Protein AF-A0A957ALB0-F1 (afdb_monomer_lite)

Structure (mmCIF, N/CA/C/O backbone):
data_AF-A0A957ALB0-F1
#
_entry.id   AF-A0A957ALB0-F1
#
loop_
_atom_site.group_PDB
_atom_site.id
_atom_site.type_symbol
_atom_site.label_atom_id
_atom_site.label_alt_id
_atom_site.label_comp_id
_atom_site.label_asym_id
_atom_site.label_entity_id
_atom_site.label_seq_id
_atom_site.pdbx_PDB_ins_code
_atom_site.Cartn_x
_atom_site.Cartn_y
_atom_site.Cartn_z
_atom_site.occupancy
_atom_site.B_iso_or_equiv
_atom_site.auth_seq_id
_atom_site.auth_comp_id
_atom_site.auth_asym_id
_atom_site.auth_atom_id
_atom_site.pdbx_PDB_model_num
ATOM 1 N N . MET A 1 1 ? -56.393 13.298 24.837 1.00 42.34 1 MET A N 1
ATOM 2 C CA . MET A 1 1 ? -56.136 13.018 23.412 1.00 42.34 1 MET A CA 1
ATOM 3 C C . MET A 1 1 ? -55.133 14.026 22.905 1.00 42.34 1 MET A C 1
ATOM 5 O O . MET A 1 1 ? -55.468 15.196 22.856 1.00 42.34 1 MET A O 1
ATOM 9 N N . ASP A 1 2 ? -53.928 13.692 22.503 1.00 39.00 2 ASP A N 1
ATOM 10 C CA . ASP A 1 2 ? -53.003 12.619 22.858 1.00 39.00 2 ASP A CA 1
ATOM 11 C C . ASP A 1 2 ? -51.666 13.139 22.312 1.00 39.00 2 ASP A C 1
ATOM 13 O O . ASP A 1 2 ? -51.630 13.717 21.221 1.00 39.00 2 ASP A O 1
ATOM 17 N N . GLU A 1 3 ? -50.595 13.026 23.089 1.00 45.28 3 GLU A N 1
ATOM 18 C CA . GLU A 1 3 ? -49.242 13.269 22.596 1.00 45.28 3 GLU A CA 1
ATOM 19 C C . GLU A 1 3 ? -48.867 12.173 21.594 1.00 45.28 3 GLU A C 1
ATOM 21 O O . GLU A 1 3 ? -49.224 11.018 21.796 1.00 45.28 3 GLU A O 1
ATOM 26 N N . LEU A 1 4 ? -48.065 12.508 20.579 1.00 43.94 4 LEU A N 1
ATOM 27 C CA . LEU A 1 4 ? -46.963 11.653 20.125 1.00 43.94 4 LEU A CA 1
ATOM 28 C C . LEU A 1 4 ? -46.004 12.454 19.237 1.00 43.94 4 LEU A C 1
ATOM 30 O O . LEU A 1 4 ? -46.279 12.782 18.084 1.00 43.94 4 LEU A O 1
ATOM 34 N N . LYS A 1 5 ? -44.839 12.755 19.818 1.00 46.06 5 LYS A N 1
ATOM 35 C CA . LYS A 1 5 ? -43.603 13.072 19.102 1.00 46.06 5 LYS A CA 1
ATOM 36 C C . LYS A 1 5 ? -43.181 11.864 18.263 1.00 46.06 5 LYS A C 1
ATOM 38 O O . LYS A 1 5 ? -43.152 10.750 18.775 1.00 46.06 5 LYS A O 1
ATOM 43 N N . ALA A 1 6 ? -42.686 12.122 17.058 1.00 42.22 6 ALA A N 1
ATOM 44 C CA . ALA A 1 6 ? -41.690 11.272 16.417 1.00 42.22 6 ALA A CA 1
ATOM 45 C C . ALA A 1 6 ? -40.519 12.153 15.960 1.00 42.22 6 ALA A C 1
ATOM 47 O O . ALA A 1 6 ? -40.535 12.767 14.898 1.00 42.22 6 ALA A O 1
ATOM 48 N N . VAL A 1 7 ? -39.516 12.240 16.835 1.00 49.75 7 VAL A N 1
ATOM 49 C CA . VAL A 1 7 ? -38.121 12.523 16.483 1.00 49.75 7 VAL A CA 1
ATOM 50 C C . VAL A 1 7 ? -37.569 11.254 15.828 1.00 49.75 7 VAL A C 1
ATOM 52 O O . VAL A 1 7 ? -37.743 10.172 16.383 1.00 49.75 7 VAL A O 1
ATOM 55 N N . GLY A 1 8 ? -36.907 11.375 14.674 1.00 37.16 8 GLY A N 1
ATOM 56 C CA . GLY A 1 8 ? -36.382 10.224 13.935 1.00 37.16 8 GLY A CA 1
ATOM 57 C C . GLY A 1 8 ? -35.323 10.578 12.890 1.00 37.16 8 GLY A C 1
ATOM 58 O O . GLY A 1 8 ? -35.598 10.497 11.705 1.00 37.16 8 GLY A O 1
ATOM 59 N N . ASN A 1 9 ? -34.144 10.965 13.385 1.00 47.25 9 ASN A N 1
ATOM 60 C CA . ASN A 1 9 ? -32.780 10.752 12.869 1.00 47.25 9 ASN A CA 1
ATOM 61 C C . ASN A 1 9 ? -32.376 11.136 11.412 1.00 47.25 9 ASN A C 1
ATOM 63 O O . ASN A 1 9 ? -32.886 10.545 10.465 1.00 47.25 9 ASN A O 1
ATOM 67 N N . PRO A 1 10 ? -31.351 11.999 11.210 1.00 45.69 10 PRO A N 1
ATOM 68 C CA . PRO A 1 10 ? -30.735 12.255 9.899 1.00 45.69 10 PRO A CA 1
ATOM 69 C C . PRO A 1 10 ? -29.673 11.221 9.450 1.00 45.69 10 PRO A C 1
ATOM 71 O O . PRO A 1 10 ? -29.000 11.451 8.447 1.00 45.69 10 PRO A O 1
ATOM 74 N N . ASP A 1 11 ? -29.520 10.078 10.126 1.00 49.69 11 ASP A N 1
ATOM 75 C CA . ASP A 1 11 ? -28.492 9.085 9.781 1.00 49.69 11 ASP A CA 1
ATOM 76 C C . ASP A 1 11 ? -29.065 7.846 9.076 1.00 49.69 11 ASP A C 1
ATOM 78 O O . ASP A 1 11 ? -29.641 6.953 9.699 1.00 49.69 11 ASP A O 1
ATOM 82 N N . GLY A 1 12 ? -28.836 7.750 7.769 1.00 43.31 12 GLY A N 1
ATOM 83 C CA . GLY A 1 12 ? -29.059 6.540 6.974 1.00 43.31 12 GLY A CA 1
ATOM 84 C C . GLY A 1 12 ? -28.871 6.883 5.502 1.00 43.31 12 GLY A C 1
ATOM 85 O O . GLY A 1 12 ? -29.742 7.484 4.895 1.00 43.31 12 GLY A O 1
ATOM 86 N N . VAL A 1 13 ? -27.722 6.635 4.876 1.00 43.72 13 VAL A N 1
ATOM 87 C CA . VAL A 1 13 ? -27.075 5.332 4.717 1.00 43.72 13 VAL A CA 1
ATOM 88 C C . VAL A 1 13 ? -25.554 5.541 4.712 1.00 43.72 13 VAL A C 1
ATOM 90 O O . VAL A 1 13 ? -24.995 5.986 3.713 1.00 43.72 13 VAL A O 1
ATOM 93 N N . ARG A 1 14 ? -24.841 5.184 5.790 1.00 48.53 14 ARG A N 1
ATOM 94 C CA . ARG A 1 14 ? -23.426 4.810 5.626 1.00 48.53 14 ARG A CA 1
ATOM 95 C C . ARG A 1 14 ? -23.449 3.485 4.880 1.00 48.53 14 ARG A C 1
ATOM 97 O O . ARG A 1 14 ? -23.835 2.473 5.462 1.00 48.53 14 ARG A O 1
ATOM 104 N N . ALA A 1 15 ? -23.131 3.511 3.586 1.00 51.81 15 ALA A N 1
ATOM 105 C CA . ALA A 1 15 ? -22.954 2.305 2.792 1.00 51.81 15 ALA A CA 1
ATOM 106 C C . ALA A 1 15 ? -22.079 1.340 3.600 1.00 51.81 15 ALA A C 1
ATOM 108 O O . ALA A 1 15 ? -20.995 1.721 4.041 1.00 51.81 15 ALA A O 1
ATOM 109 N N . ALA A 1 16 ? -22.579 0.137 3.887 1.00 55.31 16 ALA A N 1
ATOM 110 C CA . ALA A 1 16 ? -21.802 -0.860 4.608 1.00 55.31 16 ALA A CA 1
ATOM 111 C C . ALA A 1 16 ? -20.496 -1.077 3.828 1.00 55.31 16 ALA A C 1
ATOM 113 O O . ALA A 1 16 ? -20.543 -1.566 2.698 1.00 55.31 16 ALA A O 1
ATOM 114 N N . SER A 1 17 ? -19.353 -0.649 4.381 1.00 62.31 17 SER A N 1
ATOM 115 C CA . SER A 1 17 ? -18.070 -0.756 3.683 1.00 62.31 17 SER A CA 1
ATOM 116 C C . SER A 1 17 ? -17.847 -2.224 3.338 1.00 62.31 17 SER A C 1
ATOM 118 O O . SER A 1 17 ? -17.869 -3.088 4.223 1.00 62.31 17 SER A O 1
ATOM 120 N N . ARG A 1 18 ? -17.682 -2.532 2.053 1.00 84.00 18 ARG A N 1
ATOM 121 C CA . ARG A 1 18 ? -17.557 -3.911 1.590 1.00 84.00 18 ARG A CA 1
ATOM 122 C C . ARG A 1 18 ? -16.214 -4.472 2.051 1.00 84.00 18 ARG A C 1
ATOM 124 O O . ARG A 1 18 ? -15.179 -4.142 1.493 1.00 84.00 18 ARG A O 1
ATOM 131 N N . VAL A 1 19 ? -16.222 -5.342 3.055 1.00 93.12 19 VAL A N 1
ATOM 132 C CA . VAL A 1 19 ? -14.996 -6.009 3.513 1.00 93.12 19 VAL A CA 1
ATOM 133 C C . VAL A 1 19 ? -14.659 -7.161 2.567 1.00 93.12 19 VAL A C 1
ATOM 135 O O . VAL A 1 19 ? -15.491 -8.039 2.328 1.00 93.12 19 VAL A O 1
ATOM 138 N N . ARG A 1 20 ? -13.433 -7.181 2.034 1.00 95.50 20 ARG A N 1
ATOM 139 C CA . ARG A 1 20 ? -12.923 -8.247 1.154 1.00 95.50 20 ARG A CA 1
ATOM 140 C C . ARG A 1 20 ? -11.640 -8.831 1.726 1.00 95.50 20 ARG A C 1
ATOM 142 O O . ARG A 1 20 ? -10.770 -8.093 2.165 1.00 95.50 20 ARG A O 1
ATOM 149 N N . MET A 1 21 ? -11.492 -10.152 1.698 1.00 97.12 21 MET A N 1
ATOM 150 C CA . MET A 1 21 ? -10.221 -10.808 2.009 1.00 97.12 21 MET A CA 1
ATOM 151 C C . MET A 1 21 ? -9.562 -11.251 0.709 1.00 97.12 21 MET A C 1
ATOM 153 O O . MET A 1 21 ? -10.128 -12.049 -0.033 1.00 97.12 21 MET A O 1
ATOM 157 N N . LEU A 1 22 ? -8.382 -10.710 0.432 1.00 98.06 22 LEU A N 1
ATOM 158 C CA . LEU A 1 22 ? -7.646 -10.912 -0.808 1.00 98.06 22 LEU A CA 1
ATOM 159 C C . LEU A 1 22 ? -6.270 -11.532 -0.525 1.00 98.06 22 LEU A C 1
ATOM 161 O O . LEU A 1 22 ? -5.662 -11.224 0.500 1.00 98.06 22 LEU A O 1
ATOM 165 N N . PRO A 1 23 ? -5.741 -12.404 -1.396 1.00 98.25 23 PRO A N 1
ATOM 166 C CA . PRO A 1 23 ? -4.360 -12.875 -1.283 1.00 98.25 23 PRO A CA 1
ATOM 167 C C . PRO A 1 23 ? -3.371 -11.742 -1.578 1.00 98.25 23 PRO A C 1
ATOM 169 O O . PRO A 1 23 ? -3.587 -10.972 -2.507 1.00 98.25 23 PRO A O 1
ATOM 172 N N . PHE A 1 24 ? -2.244 -11.666 -0.865 1.00 98.44 24 PHE A N 1
ATOM 173 C CA . PHE A 1 24 ? -1.239 -10.631 -1.135 1.00 98.44 24 PHE A CA 1
ATOM 174 C C . PHE A 1 24 ? -0.449 -10.930 -2.422 1.00 98.44 24 PHE A C 1
ATOM 176 O O . PHE A 1 24 ? 0.518 -11.693 -2.413 1.00 98.44 24 PHE A O 1
ATOM 183 N N . ARG A 1 25 ? -0.893 -10.352 -3.544 1.00 97.62 25 ARG A N 1
ATOM 184 C CA . ARG A 1 25 ? -0.356 -10.575 -4.896 1.00 97.62 25 ARG A CA 1
ATOM 185 C C . ARG A 1 25 ? -0.132 -9.274 -5.669 1.00 97.62 25 ARG A C 1
ATOM 187 O O . ARG A 1 25 ? -0.734 -8.250 -5.363 1.00 97.62 25 ARG A O 1
ATOM 194 N N . GLU A 1 26 ? 0.722 -9.357 -6.689 1.00 97.62 26 GLU A N 1
ATOM 195 C CA . GLU A 1 26 ? 1.086 -8.246 -7.581 1.00 97.62 26 GLU A CA 1
ATOM 196 C C . GLU A 1 26 ? -0.106 -7.704 -8.382 1.00 97.62 26 GLU A C 1
ATOM 198 O O . GLU A 1 26 ? -0.274 -6.494 -8.476 1.00 97.62 26 GLU A O 1
ATOM 203 N N . ASP A 1 27 ? -0.963 -8.579 -8.907 1.00 97.56 27 ASP A N 1
ATOM 204 C CA . ASP A 1 27 ? -2.123 -8.222 -9.737 1.00 97.56 27 ASP A CA 1
ATOM 205 C C . ASP A 1 27 ? -3.255 -7.518 -8.974 1.00 97.56 27 ASP A C 1
ATOM 207 O O . ASP A 1 27 ? -4.200 -7.031 -9.585 1.00 97.56 27 ASP A O 1
ATOM 211 N N . LEU A 1 28 ? -3.148 -7.438 -7.646 1.00 98.19 28 LEU A N 1
ATOM 212 C CA . LEU A 1 28 ? -4.113 -6.784 -6.760 1.00 98.19 28 LEU A CA 1
ATOM 213 C C . LEU A 1 28 ? -3.561 -5.499 -6.125 1.00 98.19 28 LEU A C 1
ATOM 215 O O . LEU A 1 28 ? -4.237 -4.891 -5.299 1.00 98.19 28 LEU A O 1
ATOM 219 N N . ALA A 1 29 ? -2.343 -5.082 -6.489 1.00 98.00 29 ALA A N 1
ATOM 220 C CA . ALA A 1 29 ? -1.693 -3.915 -5.896 1.00 98.00 29 ALA A CA 1
ATOM 221 C C . ALA A 1 29 ? -2.518 -2.625 -6.061 1.00 98.00 29 ALA A C 1
ATOM 223 O O . ALA A 1 29 ? -2.622 -1.856 -5.107 1.00 98.00 29 ALA A O 1
ATOM 224 N N . GLU A 1 30 ? -3.147 -2.430 -7.227 1.00 98.19 30 GLU A N 1
ATOM 225 C CA . GLU A 1 30 ? -3.987 -1.253 -7.506 1.00 98.19 30 GLU A CA 1
ATOM 226 C C . GLU A 1 30 ? -5.182 -1.205 -6.553 1.00 98.19 30 GLU A C 1
ATOM 228 O O . GLU A 1 30 ? -5.418 -0.198 -5.897 1.00 98.19 30 GLU A O 1
ATOM 233 N N . THR A 1 31 ? -5.851 -2.346 -6.361 1.00 97.12 31 THR A N 1
ATOM 234 C CA . THR A 1 31 ? -6.994 -2.476 -5.450 1.00 97.12 31 THR A CA 1
ATOM 235 C C . THR A 1 31 ? -6.650 -2.080 -4.013 1.00 97.12 31 THR A C 1
ATOM 237 O O . THR A 1 31 ? -7.503 -1.561 -3.297 1.00 97.12 31 THR A O 1
ATOM 240 N N . TYR A 1 32 ? -5.416 -2.318 -3.563 1.00 97.50 32 TYR A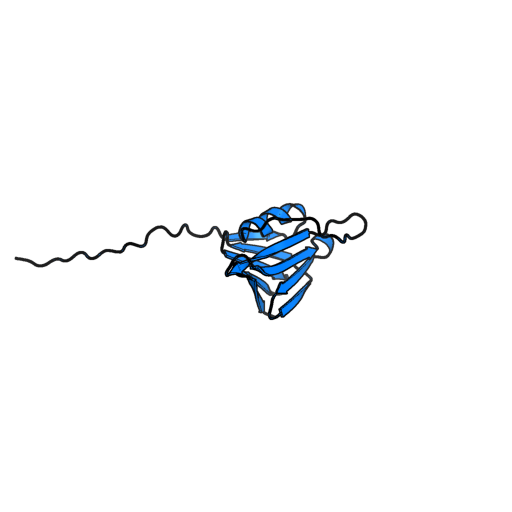 N 1
ATOM 241 C CA . TYR A 1 32 ? -4.997 -1.905 -2.224 1.00 97.50 32 TYR A CA 1
ATOM 242 C C . TYR A 1 32 ? -4.857 -0.387 -2.114 1.00 97.50 32 TYR A C 1
ATOM 244 O O . TYR A 1 32 ? -5.318 0.190 -1.132 1.00 97.50 32 TYR A O 1
ATOM 252 N N . ALA A 1 33 ? -4.241 0.256 -3.108 1.00 97.44 33 ALA A N 1
ATOM 253 C CA . ALA A 1 33 ? -4.100 1.709 -3.126 1.00 97.44 33 ALA A CA 1
ATOM 254 C C . ALA A 1 33 ? -5.472 2.397 -3.233 1.00 97.44 33 ALA A C 1
ATOM 256 O O . ALA A 1 33 ? -5.777 3.281 -2.430 1.00 97.44 33 ALA A O 1
ATOM 257 N N . GLU A 1 34 ? -6.332 1.919 -4.138 1.00 95.81 34 GLU A N 1
ATOM 258 C CA . GLU A 1 34 ? -7.690 2.435 -4.348 1.00 95.81 34 GLU A CA 1
ATOM 259 C C . GLU A 1 34 ? -8.534 2.399 -3.070 1.00 95.81 34 GLU A C 1
ATOM 261 O O . GLU A 1 34 ? -9.218 3.372 -2.762 1.00 95.81 34 GLU A O 1
ATOM 266 N N . ALA A 1 35 ? -8.436 1.330 -2.271 1.00 95.12 35 ALA A N 1
ATOM 267 C CA . ALA A 1 35 ? -9.180 1.208 -1.017 1.00 95.12 35 ALA A CA 1
ATOM 268 C C . ALA A 1 35 ? -8.824 2.283 0.027 1.00 95.12 35 ALA A C 1
ATOM 270 O O . ALA A 1 35 ? -9.594 2.525 0.955 1.00 95.12 35 ALA A O 1
ATOM 271 N N . LEU A 1 36 ? -7.665 2.931 -0.113 1.00 94.69 36 LEU A N 1
ATOM 272 C CA . LEU A 1 36 ? -7.237 4.055 0.721 1.00 94.69 36 LEU A CA 1
ATOM 273 C C . LEU A 1 36 ? -7.407 5.411 0.020 1.00 94.69 36 LEU A C 1
ATOM 275 O O . LEU A 1 36 ? -6.994 6.434 0.568 1.00 94.69 36 LEU A O 1
ATOM 279 N N . GLY A 1 37 ? -8.011 5.432 -1.172 1.00 93.44 37 GLY A N 1
ATOM 280 C CA . GLY A 1 37 ? -8.113 6.615 -2.024 1.00 93.44 37 GLY A CA 1
ATOM 281 C C . GLY A 1 37 ? -6.763 7.077 -2.575 1.00 93.44 37 GLY A C 1
ATOM 282 O O . GLY A 1 37 ? -6.617 8.245 -2.924 1.00 93.44 37 GLY A O 1
ATOM 283 N N . ALA A 1 38 ? -5.767 6.191 -2.610 1.00 95.44 38 ALA A N 1
ATOM 284 C CA . ALA A 1 38 ? -4.418 6.494 -3.055 1.00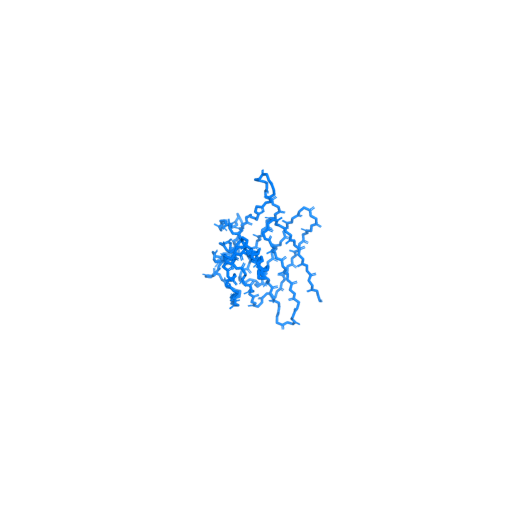 95.44 38 ALA A CA 1
ATOM 285 C C . ALA A 1 38 ? -4.196 6.045 -4.503 1.00 95.44 38 ALA A C 1
ATOM 287 O O . ALA A 1 38 ? -4.824 5.108 -4.994 1.00 95.44 38 ALA A O 1
ATOM 288 N N . ARG A 1 39 ? -3.241 6.690 -5.174 1.00 96.44 39 ARG A N 1
ATOM 289 C CA . ARG A 1 39 ? -2.769 6.280 -6.498 1.00 96.44 39 ARG A CA 1
ATOM 290 C C . ARG A 1 39 ? -1.580 5.335 -6.361 1.00 96.44 39 ARG A C 1
ATOM 292 O O . ARG A 1 39 ? -0.620 5.668 -5.664 1.00 96.44 39 ARG A O 1
ATOM 299 N N . LEU A 1 40 ? -1.620 4.199 -7.055 1.00 98.31 40 LEU A N 1
ATOM 300 C CA . LEU A 1 40 ? -0.483 3.289 -7.128 1.00 98.31 40 LEU A CA 1
ATOM 301 C C . LEU A 1 40 ? 0.574 3.799 -8.112 1.00 98.31 40 LEU A C 1
ATOM 303 O O . LEU A 1 40 ? 0.276 4.250 -9.220 1.00 98.31 40 LEU A O 1
ATOM 307 N N . GLU A 1 41 ? 1.835 3.656 -7.728 1.00 98.25 41 GLU A N 1
ATOM 308 C CA . GLU A 1 41 ? 2.986 3.933 -8.574 1.00 98.25 41 GLU A CA 1
ATOM 309 C C . GLU A 1 41 ? 3.993 2.784 -8.505 1.00 98.25 41 GLU A C 1
ATOM 311 O O . GLU A 1 41 ? 4.046 2.023 -7.537 1.00 98.25 41 GLU A O 1
ATOM 316 N N . LEU A 1 42 ? 4.839 2.664 -9.529 1.00 98.06 42 LEU A N 1
ATOM 317 C CA . LEU A 1 42 ? 6.047 1.853 -9.413 1.00 98.06 42 LEU A CA 1
ATOM 318 C C . LEU A 1 42 ? 7.043 2.576 -8.509 1.00 98.06 42 LEU A C 1
ATOM 320 O O . LEU A 1 42 ? 7.303 3.765 -8.684 1.00 98.06 42 LEU A O 1
ATOM 324 N N . ALA A 1 43 ? 7.634 1.843 -7.571 1.00 97.25 43 ALA A N 1
ATOM 325 C CA . ALA A 1 43 ? 8.715 2.376 -6.760 1.00 97.25 43 ALA A CA 1
ATOM 326 C C . ALA A 1 43 ? 9.940 2.714 -7.642 1.00 97.25 43 ALA A C 1
ATOM 328 O O . ALA A 1 43 ? 10.192 2.036 -8.645 1.00 97.25 43 ALA A O 1
ATOM 329 N N . PRO A 1 44 ? 10.760 3.711 -7.265 1.00 95.19 44 PRO A N 1
ATOM 330 C CA . PRO A 1 44 ? 11.964 4.087 -8.017 1.00 95.19 44 PRO A CA 1
ATOM 331 C C . PRO A 1 44 ? 13.078 3.027 -7.951 1.00 95.19 44 PRO A C 1
ATOM 333 O O . PRO A 1 44 ? 14.109 3.154 -8.606 1.00 95.19 44 PRO A O 1
ATOM 336 N N . PHE A 1 45 ? 12.876 1.974 -7.163 1.00 93.56 45 PHE A N 1
ATOM 337 C CA . PHE A 1 45 ? 13.739 0.809 -7.038 1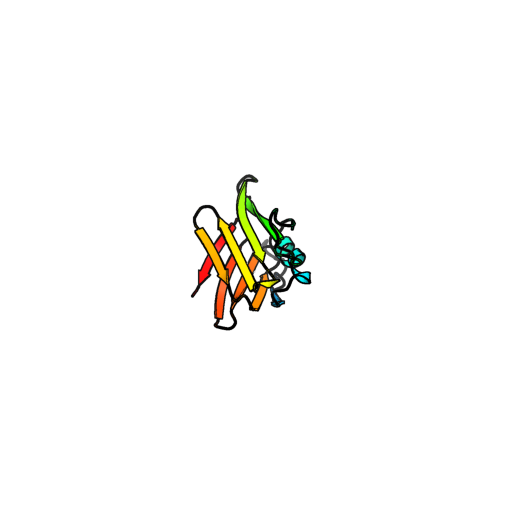.00 93.56 45 PHE A CA 1
ATOM 338 C C . PHE A 1 45 ? 12.928 -0.455 -7.304 1.00 93.56 45 PHE A C 1
ATOM 340 O O . PHE A 1 45 ? 11.743 -0.536 -6.989 1.00 93.56 45 PHE A O 1
ATOM 347 N N . GLN A 1 46 ? 13.580 -1.454 -7.884 1.00 92.62 46 GLN A N 1
ATOM 348 C CA . GLN A 1 46 ? 12.953 -2.702 -8.301 1.00 92.62 46 GLN A CA 1
ATOM 349 C C . GLN A 1 46 ? 13.878 -3.871 -7.966 1.00 92.62 46 GLN A C 1
ATOM 351 O O . GLN A 1 46 ? 15.093 -3.703 -7.842 1.00 92.62 46 GLN A O 1
ATOM 356 N N . LEU A 1 47 ? 13.308 -5.067 -7.841 1.00 89.75 47 LEU A N 1
ATOM 357 C CA . LEU A 1 47 ? 14.099 -6.295 -7.813 1.00 89.75 47 LEU A CA 1
ATOM 358 C C . LEU A 1 47 ? 14.251 -6.817 -9.250 1.00 89.75 47 LEU A C 1
ATOM 360 O O . LEU A 1 47 ? 13.383 -6.549 -10.086 1.00 89.75 47 LEU A O 1
ATOM 364 N N . PRO A 1 48 ? 15.302 -7.596 -9.563 1.00 93.06 48 PRO A N 1
ATOM 365 C CA . PRO A 1 48 ? 15.466 -8.179 -10.891 1.00 93.06 48 PRO A CA 1
ATOM 366 C C . PRO A 1 48 ? 14.209 -8.939 -11.346 1.00 93.06 48 PRO A C 1
ATOM 368 O O . PRO A 1 48 ? 13.837 -9.963 -10.772 1.00 93.06 48 PRO A O 1
ATOM 371 N N . GLY A 1 49 ? 13.530 -8.404 -12.363 1.00 90.44 49 GLY A N 1
ATOM 372 C CA . GLY A 1 49 ? 12.319 -8.992 -12.941 1.00 90.44 49 GLY A CA 1
ATOM 373 C C . GLY A 1 49 ? 11.075 -8.992 -12.042 1.00 90.44 49 GLY A C 1
ATOM 374 O O . GLY A 1 49 ? 10.125 -9.705 -12.363 1.00 90.44 49 GLY A O 1
ATOM 375 N N . ARG A 1 50 ? 11.043 -8.245 -10.928 1.00 95.50 50 ARG A N 1
ATOM 376 C CA . ARG A 1 50 ? 9.868 -8.166 -10.038 1.00 95.50 50 ARG A CA 1
ATOM 377 C C . ARG A 1 50 ? 9.498 -6.727 -9.736 1.00 95.50 50 ARG A C 1
ATOM 379 O O . ARG A 1 50 ? 10.371 -5.921 -9.418 1.00 95.50 50 ARG A O 1
ATOM 386 N N . LYS A 1 51 ? 8.193 -6.452 -9.768 1.00 97.19 51 LYS A N 1
ATOM 387 C CA . LYS A 1 51 ? 7.665 -5.128 -9.469 1.00 97.19 51 LYS A CA 1
ATOM 388 C C . LYS A 1 51 ? 7.609 -4.864 -7.969 1.00 97.19 51 LYS A C 1
ATOM 390 O O . LYS A 1 51 ? 7.262 -5.736 -7.168 1.00 97.19 51 LYS A O 1
ATOM 395 N N . VAL A 1 52 ? 7.928 -3.630 -7.624 1.00 98.38 52 VAL A N 1
ATOM 396 C CA . VAL A 1 52 ? 7.758 -3.011 -6.319 1.00 98.38 52 VAL A CA 1
ATOM 397 C C . VAL A 1 52 ? 6.903 -1.780 -6.546 1.00 98.38 52 VAL A C 1
ATOM 399 O O . VAL A 1 52 ? 7.169 -0.999 -7.467 1.00 98.38 52 VAL A O 1
ATOM 402 N N . PHE A 1 53 ? 5.871 -1.631 -5.730 1.00 98.62 53 PHE A N 1
ATOM 403 C CA . PHE A 1 53 ? 4.920 -0.537 -5.854 1.00 98.62 53 PHE A CA 1
ATOM 404 C C . PHE A 1 53 ? 4.978 0.346 -4.625 1.00 98.62 53 PHE A C 1
ATOM 406 O O . PHE A 1 53 ? 5.322 -0.121 -3.540 1.00 98.62 53 PHE A O 1
ATOM 413 N N . GLN A 1 54 ? 4.606 1.603 -4.792 1.00 98.38 54 GLN A N 1
ATOM 414 C CA . GLN A 1 54 ? 4.437 2.538 -3.699 1.00 98.38 54 GLN A CA 1
ATOM 415 C C . GLN A 1 54 ? 3.154 3.337 -3.884 1.00 98.38 54 GLN A C 1
ATOM 417 O O . GLN A 1 54 ? 2.712 3.563 -5.008 1.00 98.38 54 GLN A O 1
ATOM 422 N N . PHE A 1 55 ? 2.568 3.770 -2.779 1.00 97.88 55 PHE A N 1
ATOM 423 C CA . PHE A 1 55 ? 1.520 4.778 -2.786 1.00 97.88 55 PHE A CA 1
ATOM 424 C C . PHE A 1 55 ? 1.592 5.613 -1.510 1.00 97.88 55 PHE A C 1
ATOM 426 O O . PHE A 1 55 ? 2.108 5.174 -0.475 1.00 97.88 55 PHE A O 1
ATOM 433 N N . LEU A 1 56 ? 1.083 6.838 -1.599 1.00 96.62 56 LEU A N 1
ATOM 434 C CA . LEU A 1 56 ? 1.002 7.767 -0.480 1.00 96.62 56 LEU A CA 1
ATOM 435 C C . LEU A 1 56 ? -0.414 7.752 0.084 1.00 96.62 56 LEU A C 1
ATOM 437 O O . LEU A 1 56 ? -1.383 7.917 -0.650 1.00 96.62 56 LEU A O 1
ATOM 441 N N . VAL A 1 57 ? -0.524 7.567 1.395 1.00 94.50 57 VAL A N 1
ATOM 442 C CA . VAL A 1 57 ? -1.779 7.741 2.121 1.00 94.50 57 VAL A CA 1
ATOM 443 C C . VAL A 1 57 ? -1.865 9.198 2.543 1.00 94.50 57 VAL A C 1
ATOM 445 O O . VAL A 1 57 ? -1.012 9.686 3.291 1.00 94.50 57 VAL A O 1
ATOM 448 N N . GLU A 1 58 ? -2.889 9.890 2.057 1.00 90.88 58 GLU A N 1
ATOM 449 C CA . GLU A 1 58 ? -3.137 11.283 2.414 1.00 90.88 58 GLU A CA 1
ATOM 450 C C . GLU A 1 58 ? -3.445 11.427 3.910 1.00 90.88 58 GLU A C 1
ATOM 452 O O . GLU A 1 58 ? -4.149 10.609 4.513 1.00 90.88 58 GLU A O 1
ATOM 457 N N . GLY A 1 59 ? -2.869 12.469 4.504 1.00 84.31 59 GLY A N 1
ATOM 458 C CA . GLY A 1 59 ? -3.181 12.971 5.834 1.00 84.31 59 GLY A CA 1
ATOM 459 C C . GLY A 1 59 ? -4.048 14.224 5.772 1.00 84.31 59 GLY A C 1
ATOM 460 O O . GLY A 1 59 ? -4.763 14.471 4.802 1.00 84.31 59 GLY A O 1
ATOM 461 N N . GLU A 1 60 ? -3.966 15.041 6.816 1.00 78.06 60 GLU A N 1
ATOM 462 C CA . GLU A 1 60 ? -4.646 16.335 6.859 1.00 78.06 60 GLU A CA 1
ATOM 463 C C . GLU A 1 60 ? -3.930 17.382 5.987 1.00 78.06 60 GLU A C 1
ATOM 465 O O . GLU A 1 60 ? -2.731 17.286 5.710 1.00 78.06 60 GLU A O 1
ATOM 470 N N . GLU A 1 61 ? -4.684 18.388 5.532 1.00 78.19 61 GLU A N 1
ATOM 471 C CA . GLU A 1 61 ? -4.172 19.539 4.766 1.00 78.19 61 GLU A CA 1
ATOM 472 C C . GLU A 1 61 ? -3.387 19.172 3.488 1.00 78.19 61 GLU A C 1
ATOM 474 O O . GLU A 1 61 ? -2.500 19.907 3.050 1.00 78.19 61 GLU A O 1
ATOM 479 N N . GLY A 1 62 ? -3.693 18.020 2.879 1.00 68.94 62 GLY A N 1
ATOM 480 C CA . GLY A 1 62 ? -3.053 17.567 1.639 1.00 68.94 62 GLY A CA 1
ATOM 481 C C . GLY A 1 62 ? -1.600 17.107 1.808 1.00 68.94 62 GLY A C 1
ATOM 482 O O . GLY A 1 62 ? -0.887 16.951 0.816 1.00 68.94 62 GLY A O 1
ATOM 483 N N . ARG A 1 63 ? -1.132 16.888 3.045 1.00 74.00 63 ARG A N 1
ATOM 484 C CA . ARG A 1 63 ? 0.202 16.331 3.312 1.00 74.00 63 ARG A CA 1
ATOM 485 C C . ARG A 1 63 ? 0.122 14.806 3.433 1.00 74.00 63 ARG A C 1
ATOM 487 O O . ARG A 1 63 ? -0.750 14.315 4.148 1.00 74.00 63 ARG A O 1
ATOM 494 N N . PRO A 1 64 ? 1.022 14.033 2.798 1.00 80.94 64 PRO A N 1
ATOM 495 C CA . PRO A 1 64 ? 1.072 12.587 2.997 1.00 80.94 64 PRO A CA 1
ATOM 496 C C . PRO A 1 64 ? 1.323 12.234 4.467 1.00 80.94 64 PRO A C 1
ATOM 498 O O . PRO A 1 64 ? 2.278 12.726 5.069 1.00 80.94 64 PRO A O 1
ATOM 501 N N . ALA A 1 65 ? 0.492 11.363 5.038 1.00 91.75 65 ALA A N 1
ATOM 502 C CA . ALA A 1 65 ? 0.653 10.880 6.409 1.00 91.75 65 ALA A CA 1
ATOM 503 C C . ALA A 1 65 ? 1.482 9.591 6.486 1.00 91.75 65 ALA A C 1
ATOM 505 O O . ALA A 1 65 ? 2.173 9.354 7.481 1.00 91.75 65 ALA A O 1
ATOM 506 N N . ALA A 1 66 ? 1.436 8.771 5.433 1.00 95.12 66 ALA A N 1
ATOM 507 C CA . ALA A 1 66 ? 2.258 7.577 5.320 1.00 95.12 66 ALA A CA 1
ATOM 508 C C . ALA A 1 66 ? 2.622 7.265 3.864 1.00 95.12 66 ALA A C 1
ATOM 510 O O . ALA A 1 66 ? 1.838 7.499 2.948 1.00 95.12 66 ALA A O 1
ATOM 511 N N . MET A 1 67 ? 3.798 6.680 3.667 1.00 97.00 67 MET A N 1
ATOM 512 C CA . MET A 1 67 ? 4.211 6.024 2.434 1.00 97.00 67 MET A CA 1
ATOM 513 C C . MET A 1 67 ? 4.170 4.516 2.641 1.00 97.00 67 MET A C 1
ATOM 515 O O . MET A 1 67 ? 4.757 3.998 3.597 1.00 97.00 67 MET A O 1
ATOM 519 N N . ILE A 1 68 ? 3.485 3.821 1.737 1.00 98.12 68 ILE A N 1
ATOM 520 C CA . ILE A 1 68 ? 3.368 2.367 1.752 1.00 98.12 68 ILE A CA 1
ATOM 521 C C . ILE A 1 68 ? 4.119 1.809 0.557 1.00 98.12 68 ILE A C 1
ATOM 523 O O . ILE A 1 68 ? 3.821 2.171 -0.578 1.00 98.12 68 ILE A O 1
ATOM 527 N N . THR A 1 69 ? 5.056 0.899 0.810 1.00 98.62 69 THR A N 1
ATOM 528 C CA . THR A 1 69 ? 5.787 0.173 -0.231 1.00 98.62 69 THR A CA 1
ATOM 529 C C . THR A 1 69 ? 5.358 -1.284 -0.220 1.00 98.62 69 THR A C 1
ATOM 531 O O . THR A 1 69 ? 5.524 -1.997 0.773 1.00 98.62 69 THR A O 1
ATOM 534 N N . LEU A 1 70 ? 4.821 -1.749 -1.342 1.00 98.69 70 LEU A N 1
ATOM 535 C CA . LEU A 1 70 ? 4.404 -3.126 -1.540 1.00 98.69 70 LEU A CA 1
ATOM 536 C C . LEU A 1 70 ? 5.515 -3.907 -2.239 1.00 98.69 70 LEU A C 1
ATOM 538 O O . LEU A 1 70 ? 5.931 -3.568 -3.349 1.00 98.69 70 LEU A O 1
ATOM 542 N N . TRP A 1 71 ? 5.905 -5.027 -1.634 1.00 98.50 71 TRP A N 1
ATOM 543 C CA . TRP A 1 71 ? 6.827 -6.008 -2.201 1.00 98.50 71 TRP A CA 1
ATOM 544 C C . TRP A 1 71 ? 6.107 -7.357 -2.376 1.00 98.50 71 TRP A C 1
ATOM 546 O O . TRP A 1 71 ? 6.351 -8.289 -1.596 1.00 98.50 71 TRP A O 1
ATOM 556 N N . PRO A 1 72 ? 5.211 -7.509 -3.374 1.00 98.06 72 PRO A N 1
ATOM 557 C CA . PRO A 1 72 ? 4.408 -8.724 -3.521 1.00 98.06 72 PRO A CA 1
ATOM 558 C C . PRO A 1 72 ? 5.258 -9.991 -3.638 1.00 98.06 72 PRO A C 1
ATOM 560 O O . PRO A 1 72 ? 5.001 -10.984 -2.961 1.00 98.06 72 PRO A O 1
ATOM 563 N N . SER A 1 73 ? 6.338 -9.926 -4.423 1.00 97.12 73 SER A N 1
ATOM 564 C CA . SER A 1 73 ? 7.260 -11.050 -4.637 1.00 97.12 73 SER A CA 1
ATOM 565 C C . SER A 1 73 ? 7.991 -11.514 -3.371 1.00 97.12 73 SER A C 1
ATOM 567 O O . SER A 1 73 ? 8.394 -12.672 -3.296 1.00 97.12 73 SER A O 1
ATOM 569 N N . LEU A 1 74 ? 8.129 -10.643 -2.366 1.00 97.81 74 LEU A N 1
ATOM 570 C CA . LEU A 1 74 ? 8.756 -10.951 -1.078 1.00 97.81 74 LEU A CA 1
ATOM 571 C C . LEU A 1 74 ? 7.742 -11.167 0.049 1.00 97.81 74 LEU A C 1
ATOM 573 O O . LEU A 1 74 ? 8.143 -11.371 1.196 1.00 97.81 74 LEU A O 1
ATOM 577 N N . ARG A 1 75 ? 6.436 -11.089 -0.244 1.00 98.38 75 ARG A N 1
ATOM 578 C CA . ARG A 1 75 ? 5.376 -11.101 0.773 1.00 98.38 75 ARG A CA 1
ATOM 579 C C . ARG A 1 75 ? 5.639 -10.071 1.882 1.00 98.38 75 ARG A C 1
ATOM 581 O O . ARG A 1 75 ? 5.539 -10.387 3.069 1.00 98.38 75 ARG A O 1
ATOM 588 N N . ARG A 1 76 ? 6.044 -8.858 1.502 1.00 98.50 76 ARG A N 1
ATOM 589 C CA . ARG A 1 76 ? 6.457 -7.793 2.424 1.00 98.50 76 ARG A CA 1
ATOM 590 C C . ARG A 1 76 ? 5.736 -6.485 2.118 1.00 98.50 76 ARG A C 1
ATOM 592 O O . ARG A 1 76 ? 5.507 -6.150 0.958 1.00 98.50 76 ARG A O 1
ATOM 599 N N . VAL A 1 77 ? 5.430 -5.746 3.174 1.00 98.50 77 VAL A N 1
ATOM 600 C CA . VAL A 1 77 ? 4.937 -4.371 3.121 1.00 98.50 77 VAL A CA 1
ATOM 601 C C . VAL A 1 77 ? 5.784 -3.524 4.050 1.00 98.50 77 VAL A C 1
ATOM 603 O O . VAL A 1 77 ? 6.005 -3.909 5.198 1.00 98.50 77 VAL A O 1
ATOM 606 N N . ASP A 1 78 ? 6.236 -2.381 3.553 1.00 98.31 78 ASP A N 1
ATOM 607 C CA . ASP A 1 78 ? 6.831 -1.343 4.385 1.00 98.31 78 ASP A CA 1
ATOM 608 C C . ASP A 1 78 ? 5.814 -0.222 4.558 1.00 98.31 78 ASP A C 1
ATOM 610 O O . ASP A 1 78 ? 5.225 0.230 3.578 1.00 98.31 78 ASP A O 1
ATOM 614 N N . ALA A 1 79 ? 5.601 0.219 5.792 1.00 97.56 79 ALA A N 1
ATOM 615 C CA . ALA A 1 79 ? 4.732 1.341 6.112 1.00 97.56 79 ALA A CA 1
ATOM 616 C C . ALA A 1 79 ? 5.535 2.372 6.903 1.00 97.56 79 ALA A C 1
ATOM 618 O O . ALA A 1 79 ? 6.013 2.083 8.002 1.00 97.56 79 ALA A O 1
ATOM 619 N N . ILE A 1 80 ? 5.708 3.559 6.328 1.00 95.94 80 ILE A N 1
ATOM 620 C CA . ILE A 1 80 ? 6.516 4.636 6.901 1.00 95.94 80 ILE A CA 1
ATOM 621 C C . ILE A 1 80 ? 5.618 5.855 7.075 1.00 95.94 80 ILE A C 1
ATOM 623 O O . ILE A 1 80 ? 5.142 6.408 6.091 1.00 95.94 80 ILE A O 1
ATOM 627 N N . GLY A 1 81 ? 5.398 6.281 8.313 1.00 90.50 81 GLY A N 1
ATOM 628 C CA . GLY A 1 81 ? 4.643 7.488 8.650 1.00 90.50 81 GLY A CA 1
ATOM 629 C C . GLY A 1 81 ? 5.319 8.277 9.770 1.00 90.50 81 GLY A C 1
ATOM 630 O O . GLY A 1 81 ? 6.372 7.886 10.271 1.00 90.50 81 GLY A O 1
ATOM 631 N N . ALA A 1 82 ? 4.699 9.382 10.192 1.00 78.31 82 ALA A N 1
ATOM 632 C CA . ALA A 1 82 ? 5.309 10.360 11.104 1.00 78.31 82 ALA A CA 1
ATOM 633 C C . ALA A 1 82 ? 5.771 9.804 12.471 1.00 78.31 82 ALA A C 1
ATOM 635 O O . ALA A 1 82 ? 6.627 10.406 13.112 1.00 78.31 82 ALA A O 1
ATOM 636 N N . GLY A 1 83 ? 5.230 8.668 12.923 1.00 77.06 83 GLY A N 1
ATOM 637 C CA . GLY A 1 83 ? 5.568 8.066 14.221 1.00 77.06 83 GLY A CA 1
ATOM 638 C C . GLY A 1 83 ? 6.105 6.637 14.163 1.00 77.06 83 GLY A C 1
ATOM 639 O O . GLY A 1 83 ? 6.412 6.072 15.210 1.00 77.06 83 GLY A O 1
ATOM 640 N N . ALA A 1 84 ? 6.190 6.022 12.979 1.00 82.38 84 ALA A N 1
ATOM 641 C CA . ALA A 1 84 ? 6.592 4.625 12.855 1.00 82.38 84 ALA A CA 1
ATOM 642 C C . ALA A 1 84 ? 7.141 4.299 11.462 1.00 82.38 84 ALA A C 1
ATOM 644 O O . ALA A 1 84 ? 6.589 4.721 10.447 1.00 82.38 84 ALA A O 1
ATOM 645 N N . ALA A 1 85 ? 8.180 3.466 11.434 1.00 93.88 85 ALA A N 1
ATOM 646 C CA . ALA A 1 85 ? 8.632 2.758 10.246 1.00 93.88 85 ALA A CA 1
ATOM 647 C C . ALA A 1 85 ? 8.517 1.257 10.520 1.00 93.88 85 ALA A C 1
ATOM 649 O O . ALA A 1 85 ? 9.223 0.711 11.369 1.00 93.88 85 ALA A O 1
ATOM 650 N N . VAL A 1 86 ? 7.595 0.595 9.829 1.00 96.62 86 VAL A N 1
ATOM 651 C CA . VAL A 1 86 ? 7.302 -0.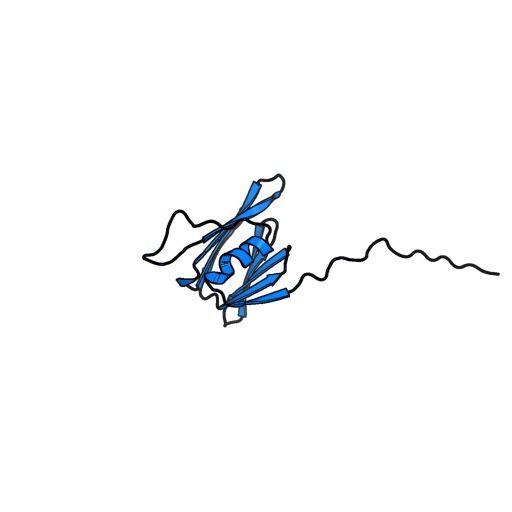825 10.014 1.00 96.62 86 VAL A CA 1
ATOM 652 C C . VAL A 1 86 ? 7.683 -1.577 8.753 1.00 96.62 86 VAL A C 1
ATOM 654 O O . VAL A 1 86 ? 7.189 -1.271 7.674 1.00 96.62 86 VAL A O 1
ATOM 657 N N . VAL A 1 87 ? 8.505 -2.612 8.913 1.00 97.75 87 VAL A N 1
ATOM 658 C CA . VAL A 1 87 ? 8.756 -3.622 7.882 1.00 97.75 87 VAL A CA 1
ATOM 659 C C . VAL A 1 87 ? 7.987 -4.880 8.264 1.00 97.75 87 VAL A C 1
ATOM 661 O O . VAL A 1 87 ? 8.337 -5.574 9.221 1.00 97.75 87 VAL A O 1
ATOM 664 N N . PHE A 1 88 ? 6.922 -5.181 7.529 1.00 98.12 88 PHE A N 1
ATOM 665 C CA . PHE A 1 88 ? 6.029 -6.293 7.825 1.00 98.12 88 PHE A CA 1
ATOM 666 C C . PHE A 1 88 ? 6.158 -7.389 6.765 1.00 98.12 88 PHE A C 1
ATOM 668 O O . PHE A 1 88 ? 5.717 -7.247 5.627 1.00 98.12 88 PHE A O 1
ATOM 675 N N . THR A 1 89 ? 6.808 -8.493 7.131 1.00 98.38 89 THR A N 1
ATOM 676 C CA . THR A 1 89 ? 7.093 -9.627 6.238 1.00 98.38 89 THR A CA 1
ATOM 677 C C . THR A 1 89 ? 6.102 -10.779 6.411 1.00 98.38 89 THR A C 1
ATOM 679 O O . THR A 1 89 ? 5.320 -10.808 7.365 1.00 98.38 89 THR A O 1
ATOM 682 N N . ARG A 1 90 ? 6.177 -11.760 5.498 1.00 98.06 90 ARG A N 1
ATOM 683 C CA . ARG A 1 90 ? 5.355 -12.985 5.473 1.00 98.06 90 ARG A CA 1
ATOM 684 C C . ARG A 1 90 ? 3.854 -12.711 5.341 1.00 98.06 90 ARG A C 1
ATOM 686 O O . ARG A 1 90 ? 3.031 -13.491 5.816 1.00 98.06 90 ARG A O 1
ATOM 693 N N . VAL A 1 91 ? 3.495 -11.626 4.659 1.00 98.62 91 VAL A N 1
ATOM 694 C CA . VAL A 1 91 ? 2.103 -11.272 4.373 1.00 98.62 91 VAL A CA 1
ATOM 695 C C . VAL A 1 91 ? 1.466 -12.367 3.521 1.00 98.62 91 VAL A C 1
ATOM 697 O O . VAL A 1 91 ? 1.979 -12.736 2.468 1.00 98.62 91 VAL A O 1
ATOM 700 N N . ALA A 1 92 ? 0.370 -12.937 4.001 1.00 98.25 92 ALA A N 1
ATOM 701 C CA . ALA A 1 92 ? -0.399 -13.973 3.321 1.00 98.25 92 ALA A CA 1
ATOM 702 C C . ALA A 1 92 ? -1.615 -13.383 2.606 1.00 98.25 92 ALA A C 1
ATOM 704 O O . ALA A 1 92 ? -1.869 -13.671 1.437 1.00 98.25 92 ALA A O 1
ATOM 705 N N . SER A 1 93 ? -2.338 -12.513 3.303 1.00 98.44 93 SER A N 1
ATOM 706 C CA . SER A 1 93 ? -3.579 -11.926 2.818 1.00 98.44 93 SER A CA 1
ATOM 707 C C . SER A 1 93 ? -3.703 -10.474 3.244 1.00 98.44 93 SER A C 1
ATOM 709 O O . SER A 1 93 ? -3.083 -10.040 4.216 1.00 98.44 93 SER A O 1
ATOM 711 N N . VAL A 1 94 ? -4.565 -9.749 2.549 1.00 98.62 94 VAL A N 1
ATOM 712 C CA . VAL A 1 94 ? -4.978 -8.390 2.869 1.00 98.62 94 VAL A CA 1
ATOM 713 C C . VAL A 1 94 ? -6.482 -8.402 3.086 1.00 98.62 94 VAL A C 1
ATOM 715 O O . VAL A 1 94 ? -7.238 -8.839 2.219 1.00 98.62 94 VAL A O 1
ATOM 718 N N . GLN A 1 95 ? -6.928 -7.949 4.250 1.00 98.00 95 GLN A N 1
ATOM 719 C CA . GLN A 1 95 ? -8.321 -7.576 4.440 1.00 98.00 95 GLN A CA 1
ATOM 720 C C . GLN A 1 95 ? -8.463 -6.122 3.998 1.00 98.00 95 GLN A C 1
ATOM 722 O O . GLN A 1 95 ? -7.837 -5.233 4.568 1.00 98.00 95 GLN A O 1
ATOM 727 N N . VAL A 1 96 ? -9.252 -5.913 2.956 1.00 97.62 96 VAL A N 1
ATOM 728 C CA . VAL A 1 96 ? -9.542 -4.613 2.368 1.00 97.62 96 VAL A CA 1
ATOM 729 C C . VAL A 1 96 ? -10.877 -4.137 2.917 1.00 97.62 96 VAL A C 1
ATOM 731 O O . VAL A 1 96 ? -11.890 -4.827 2.768 1.00 97.62 96 VAL A O 1
ATOM 734 N N . VAL A 1 97 ? -10.866 -2.983 3.575 1.00 95.50 97 VAL A N 1
ATOM 735 C CA . VAL A 1 97 ? -12.062 -2.257 3.996 1.00 95.50 97 VAL A CA 1
ATOM 736 C C . VAL A 1 97 ? -12.137 -1.009 3.123 1.00 95.50 97 VAL A C 1
ATOM 738 O O . VAL A 1 97 ? -11.359 -0.078 3.328 1.00 95.50 97 VAL A O 1
ATOM 741 N N . GLU A 1 98 ? -13.025 -1.026 2.122 1.00 92.94 98 GLU A N 1
ATOM 742 C CA . GLU A 1 98 ? -13.148 0.075 1.152 1.00 92.94 98 GLU A CA 1
ATOM 743 C C . GLU A 1 98 ? -13.279 1.433 1.844 1.00 92.94 98 GLU A C 1
ATOM 745 O O . GLU A 1 98 ? -14.015 1.566 2.827 1.00 92.94 98 GLU A O 1
ATOM 750 N N . ASP A 1 99 ? -12.572 2.424 1.302 1.00 91.00 99 ASP A N 1
ATOM 751 C CA . ASP A 1 99 ? -12.536 3.817 1.752 1.00 91.00 99 ASP A CA 1
ATOM 752 C C . ASP A 1 99 ? -12.053 4.036 3.198 1.00 91.00 99 ASP A C 1
ATOM 754 O O . ASP A 1 99 ? -12.181 5.150 3.725 1.00 91.00 99 ASP A O 1
ATOM 758 N N . ALA A 1 100 ? -11.485 3.008 3.844 1.00 92.88 100 ALA A N 1
ATOM 759 C CA . ALA A 1 100 ? -11.170 3.023 5.270 1.00 92.88 100 ALA A CA 1
ATOM 760 C C . ALA A 1 100 ? -9.761 2.518 5.607 1.00 92.88 100 ALA A C 1
ATOM 762 O O . ALA A 1 100 ? -8.930 3.305 6.062 1.00 92.88 100 ALA A O 1
ATOM 763 N N . GLU A 1 101 ? -9.485 1.220 5.458 1.00 95.69 101 GLU A N 1
ATOM 764 C CA . GLU A 1 101 ? -8.231 0.622 5.930 1.00 95.69 101 GLU A CA 1
ATOM 765 C C . GLU A 1 101 ? -7.853 -0.682 5.217 1.00 95.69 101 GLU A C 1
ATOM 767 O O . GLU A 1 101 ? -8.687 -1.420 4.688 1.00 95.69 101 GLU A O 1
ATOM 772 N N . LEU A 1 102 ? -6.559 -0.989 5.260 1.00 97.94 102 LEU A N 1
ATOM 773 C CA . LEU A 1 102 ? -5.986 -2.268 4.867 1.00 97.94 102 LEU A CA 1
ATOM 774 C C . LEU A 1 102 ? -5.428 -2.976 6.094 1.00 97.94 102 LEU A C 1
ATOM 776 O O . LEU A 1 102 ? -4.680 -2.377 6.868 1.00 97.94 102 LEU A O 1
ATOM 780 N N . LEU A 1 103 ? -5.710 -4.272 6.230 1.00 98.06 103 LEU A N 1
ATOM 781 C CA . LEU A 1 103 ? -5.053 -5.130 7.211 1.00 98.06 103 LEU A CA 1
ATOM 782 C C . LEU A 1 103 ? -4.242 -6.203 6.489 1.00 98.06 103 LEU A C 1
ATOM 784 O O . LEU A 1 103 ? -4.790 -7.178 5.971 1.00 98.06 103 LEU A O 1
ATOM 788 N N . PHE A 1 104 ? -2.925 -6.051 6.498 1.00 98.50 104 PHE A N 1
ATOM 789 C CA . PHE A 1 104 ? -1.982 -7.049 6.011 1.00 98.50 104 PHE A CA 1
ATOM 790 C C . PHE A 1 104 ? -1.783 -8.110 7.089 1.00 98.50 104 PHE A C 1
ATOM 792 O O . PHE A 1 104 ? -1.326 -7.798 8.186 1.00 98.50 104 PHE A O 1
ATOM 799 N N . ARG A 1 105 ? -2.120 -9.364 6.793 1.00 98.31 105 ARG A N 1
ATOM 800 C CA . ARG A 1 105 ? -2.104 -10.472 7.757 1.00 98.31 105 ARG A CA 1
ATOM 801 C C . ARG A 1 105 ? -1.038 -11.500 7.420 1.00 98.31 105 ARG A C 1
ATOM 803 O O . ARG A 1 105 ? -0.843 -11.836 6.249 1.00 98.31 105 ARG A O 1
ATOM 810 N N . ARG A 1 106 ? -0.399 -12.050 8.449 1.00 98.19 106 ARG A N 1
ATOM 811 C CA . ARG A 1 106 ? 0.375 -13.295 8.360 1.00 98.19 106 ARG A CA 1
ATOM 812 C C . ARG A 1 106 ? -0.540 -14.503 8.550 1.00 98.19 106 ARG A C 1
ATOM 814 O O . ARG A 1 106 ? -1.626 -14.385 9.108 1.00 98.19 106 ARG A O 1
ATOM 821 N N . GLU A 1 107 ? -0.065 -15.677 8.143 1.00 96.50 107 GLU A N 1
ATOM 822 C CA . GLU A 1 107 ? -0.72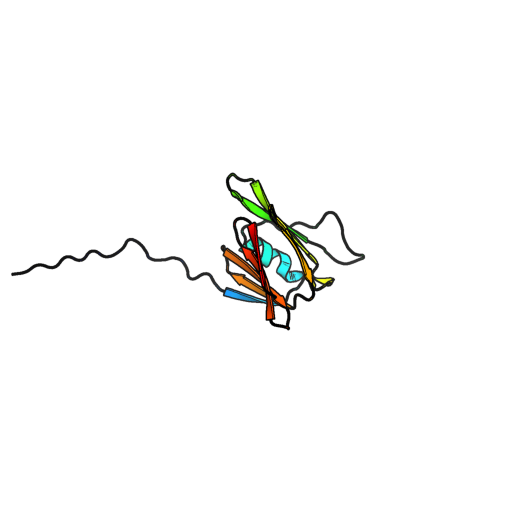9 -16.959 8.449 1.00 96.50 107 GLU A CA 1
ATOM 823 C C . GLU A 1 107 ? -0.832 -17.221 9.959 1.00 96.50 107 GLU A C 1
ATOM 825 O O . GLU A 1 107 ? -1.786 -17.842 10.413 1.00 96.50 107 GLU A O 1
ATOM 830 N N . SER A 1 108 ? 0.127 -16.720 10.736 1.00 95.06 108 SER A N 1
ATOM 831 C CA . SER A 1 108 ? 0.195 -16.866 12.192 1.00 95.06 108 SER A CA 1
ATOM 832 C C . SER A 1 108 ? -0.775 -15.955 12.964 1.00 95.06 108 SER A C 1
ATOM 834 O O . SER A 1 108 ? -0.974 -16.161 14.157 1.00 95.06 108 SER A O 1
ATOM 836 N N . GLY A 1 109 ? -1.446 -15.016 12.285 1.00 93.31 109 GLY A N 1
ATOM 837 C CA . GLY A 1 109 ? -2.497 -14.171 12.860 1.00 93.31 109 GLY A CA 1
ATOM 838 C C . GLY A 1 109 ? -2.076 -12.737 13.186 1.00 93.31 109 GLY A C 1
ATOM 839 O O . GLY A 1 109 ? -2.954 -11.884 13.312 1.00 93.31 109 GLY A O 1
ATOM 840 N N . GLU A 1 110 ? -0.776 -12.434 13.250 1.00 97.38 110 GLU A N 1
ATOM 841 C CA . GLU A 1 110 ? -0.278 -11.060 13.379 1.00 97.38 110 GLU A CA 1
ATOM 842 C C . GLU A 1 110 ? -0.677 -10.228 12.166 1.00 97.38 110 GLU A C 1
ATOM 844 O O . GLU A 1 110 ? -0.764 -10.722 11.030 1.00 97.38 110 GLU A O 1
ATOM 849 N N . TYR A 1 111 ? -0.858 -8.931 12.396 1.00 97.56 111 TYR A N 1
ATOM 850 C CA . TYR A 1 111 ? -1.290 -8.032 11.344 1.00 97.56 111 TYR A CA 1
ATOM 851 C C . TYR A 1 111 ? -0.729 -6.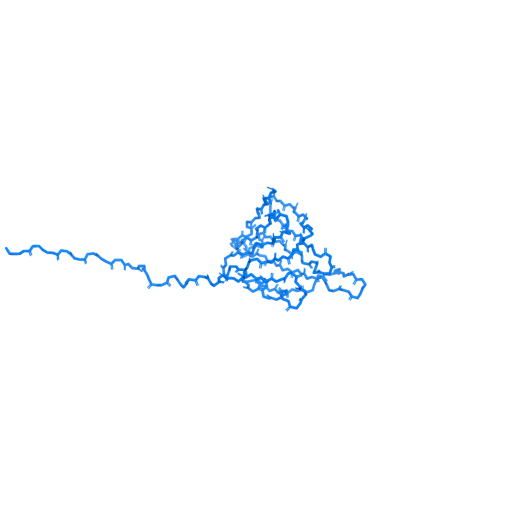619 11.476 1.00 97.56 111 TYR A C 1
ATOM 853 O O . TYR A 1 111 ? -0.454 -6.114 12.565 1.00 97.56 111 TYR A O 1
ATOM 861 N N . LEU A 1 112 ? -0.597 -5.983 10.317 1.00 97.81 112 LEU A N 1
ATOM 862 C CA . LEU A 1 112 ? -0.320 -4.566 10.140 1.00 97.81 112 LEU A CA 1
ATOM 863 C C . LEU A 1 112 ? -1.585 -3.906 9.589 1.00 97.81 112 LEU A C 1
ATOM 865 O O . LEU A 1 112 ? -2.084 -4.319 8.544 1.00 97.81 112 LEU A O 1
ATOM 869 N N . VAL A 1 113 ? -2.073 -2.873 10.267 1.00 96.81 113 VAL A N 1
ATOM 870 C CA . VAL A 1 113 ? -3.150 -2.003 9.790 1.00 96.81 113 VAL A CA 1
ATOM 871 C C . VAL A 1 113 ? -2.552 -0.722 9.230 1.00 96.81 113 VAL A C 1
ATOM 873 O O . VAL A 1 113 ? -1.724 -0.087 9.888 1.00 96.81 113 VAL A O 1
ATOM 876 N N . VAL A 1 114 ? -3.012 -0.338 8.044 1.00 95.94 114 VAL A N 1
ATOM 877 C CA . VAL A 1 114 ? -2.804 0.985 7.456 1.00 95.94 114 VAL A CA 1
ATOM 878 C C . VAL A 1 114 ? -4.177 1.576 7.182 1.00 95.94 114 VAL A C 1
ATOM 880 O O . VAL A 1 114 ? -4.904 1.075 6.326 1.00 95.94 114 VAL A O 1
ATOM 883 N N . ALA A 1 115 ? -4.535 2.626 7.912 1.00 93.75 115 ALA A N 1
ATOM 884 C CA . ALA A 1 115 ? -5.803 3.317 7.724 1.00 93.75 115 ALA A CA 1
ATOM 885 C C . ALA A 1 115 ? -5.628 4.597 6.906 1.00 93.75 115 ALA A C 1
ATOM 887 O O . ALA A 1 115 ? -4.554 5.208 6.885 1.00 93.75 115 ALA A O 1
ATOM 888 N N . ARG A 1 116 ? -6.723 5.041 6.291 1.00 91.50 116 ARG A N 1
ATOM 889 C CA . ARG A 1 116 ? -6.857 6.390 5.742 1.00 91.50 116 ARG A CA 1
ATOM 890 C C . ARG A 1 116 ? -6.503 7.424 6.819 1.00 91.50 116 ARG A C 1
ATOM 892 O O . ARG A 1 116 ? -6.782 7.216 8.000 1.00 91.50 116 ARG A O 1
ATOM 899 N N . GLY A 1 117 ? -5.825 8.504 6.434 1.00 88.69 117 GLY A N 1
ATOM 900 C CA . GLY A 1 117 ? -5.202 9.432 7.387 1.00 88.69 117 GLY A CA 1
ATOM 901 C C . GLY A 1 117 ? -3.835 8.965 7.912 1.00 88.69 117 GLY A C 1
ATOM 902 O O . GLY A 1 117 ? -3.244 9.630 8.756 1.00 88.69 117 GLY A O 1
ATOM 903 N N . GLY A 1 118 ? -3.320 7.826 7.429 1.00 88.44 118 GLY A N 1
ATOM 904 C CA . GLY A 1 118 ? -1.946 7.359 7.647 1.00 88.44 118 GLY A CA 1
ATOM 905 C C . GLY A 1 118 ? -1.665 6.749 9.018 1.00 88.44 118 GLY A C 1
ATOM 906 O O . GLY A 1 118 ? -0.504 6.617 9.408 1.00 88.44 118 GLY A O 1
ATOM 907 N N . LYS A 1 119 ? -2.701 6.340 9.759 1.00 91.25 119 LYS A N 1
ATOM 908 C CA . LYS A 1 119 ? -2.508 5.604 11.013 1.00 91.25 119 LYS A CA 1
ATOM 909 C C . LYS A 1 119 ? -1.943 4.213 10.717 1.00 91.25 119 LYS A C 1
ATOM 911 O O . LYS A 1 119 ? -2.549 3.434 9.984 1.00 91.25 119 LYS A O 1
ATOM 916 N N . ILE A 1 120 ? -0.812 3.902 11.346 1.00 94.69 120 ILE A N 1
ATOM 917 C CA . ILE A 1 120 ? -0.119 2.615 11.246 1.00 94.69 120 ILE A CA 1
ATOM 918 C C . ILE A 1 120 ? -0.214 1.903 12.597 1.00 94.69 120 ILE A C 1
ATOM 920 O O . ILE A 1 120 ? 0.173 2.464 13.622 1.00 94.69 120 ILE A O 1
ATOM 924 N N . VAL A 1 121 ? -0.721 0.669 12.612 1.00 94.44 121 VAL A N 1
ATOM 925 C CA . VAL A 1 121 ? -0.814 -0.158 13.828 1.00 94.44 121 VAL A CA 1
ATOM 926 C C . VAL A 1 121 ? -0.275 -1.548 13.539 1.00 94.44 121 VAL A C 1
ATOM 928 O O . VAL A 1 121 ? -0.676 -2.178 12.569 1.00 94.44 121 VAL A O 1
ATOM 931 N N . VAL A 1 122 ? 0.591 -2.055 14.411 1.00 94.12 122 VAL A N 1
ATOM 932 C CA . VAL A 1 122 ? 1.065 -3.441 14.353 1.00 94.12 122 VAL A CA 1
ATOM 933 C C . VAL A 1 122 ? 0.532 -4.190 15.556 1.00 94.12 122 VAL A C 1
ATOM 935 O O . VAL A 1 122 ? 0.609 -3.694 16.680 1.00 94.12 122 VAL A O 1
ATOM 938 N N . ARG A 1 123 ? 0.027 -5.399 15.323 1.00 93.62 123 ARG A N 1
ATOM 939 C CA . ARG A 1 123 ? -0.285 -6.351 16.380 1.00 93.62 123 ARG A CA 1
ATOM 940 C C . ARG A 1 123 ? 0.476 -7.643 16.142 1.00 93.62 123 ARG A C 1
ATOM 942 O O . ARG A 1 123 ? 0.338 -8.240 15.074 1.00 93.62 123 ARG A O 1
ATOM 949 N N . ALA A 1 124 ? 1.277 -8.008 17.137 1.00 82.81 124 ALA A N 1
ATOM 950 C CA . ALA A 1 124 ? 2.008 -9.264 17.212 1.00 82.81 124 ALA A CA 1
ATOM 951 C C . ALA A 1 124 ? 1.238 -10.311 18.025 1.00 82.81 124 ALA A C 1
ATOM 953 O O . ALA A 1 124 ? 0.353 -9.900 18.816 1.00 82.81 124 ALA A O 1
#

Secondary structure (DSSP, 8-state):
---------S--------EEEEE--GGGHHHHHHTTTPPPEE-S--BTTB--EEEEEE-GGG-EEEEEEEEGGGTEEEEEETTEEEEE--EEEEEEETTTEEEEEETTS-EEEEETTS-EEEE-

Radius of gyration: 18.31 Å; chains: 1; bounding box: 72×36×36 Å

pLDDT: mean 87.81, std 17.43, range [37.16, 98.69]

Sequence (124 aa):
MDELKAVGNPDGVRAASRVRMLPFREDLAETYAEALGARLELAPFQLPGRKVFQFLVEGEEGRPAAMITLWPSLRRVDAIGAGAAVVFTRVASVQVVEDAELLFRRESGEYLVVARGGKIVVRA

Foldseek 3Di:
DDDDDDDDDPDDDPPQQDKDKFFLAPVCQQVQQQQLVWGKDFDPDADVVATKIKTFQAAPPRDGQWIWIRDSVQQWIWIDGDPDTDIDGQFTIWTRGHNFWIWGAHPVGWTWIATRNGDIDTDD